Protein AF-A0A0F5L636-F1 (afdb_monomer_lite)

Secondary structure (DSSP, 8-state):
-----------------------PPPPPP-----TTS--TTSPPHHHHHHHHHHHHHHHHHTT----HHHHHHHHHHHHHHHHHTT--HHHHHHHHHHHHHHHHHHT---STT-HHHHHHHHHHHHHTTTTSPP--------S-S-PPPPPPPPPP-

Radius of gyration: 32.34 Å; chains: 1; bounding box: 52×61×123 Å

pLDDT: mean 74.48, std 23.12, range [34.62, 98.25]

Foldseek 3Di:
DYDDDDDDDDDDDDDDDDPPPPPPDDPDPPDDDDPPPPPPPDPDLVVVLLVLLLLVLLCVVLVQDADPQLVVQSVVVNVVSCVVVVHDPVRSVVSSVVSSVVSVVVPQDSDVPDPSSVVSVVSSCVSSVVPDDPDDPPDPDDPDDDDDDDDDDDDDD

Organism: NCBI:txid361041

Sequence (157 aa):
MPRLSLALSLLAVLAPAAYAQDAAPAAKPNITVDPRAIVDSMPQQGTLLTGLYATQATIELCSVEASEPATTAMNAHRRQLETELRMDEPTAAAAYAAIKSDVEKAGVDCAEGSSDRQQAAQVIAIYSGAGAPPAQPASPMDPAASAPAATPATPAQ

Structure (mmCIF, N/CA/C/O backbone):
data_AF-A0A0F5L636-F1
#
_entry.id   AF-A0A0F5L636-F1
#
loop_
_atom_site.group_PDB
_atom_site.id
_atom_site.type_symbol
_atom_site.label_atom_id
_atom_site.label_alt_id
_atom_site.label_comp_id
_atom_site.label_asym_id
_atom_site.label_entity_id
_atom_site.label_seq_id
_atom_site.pdbx_PDB_ins_code
_atom_site.Cartn_x
_atom_site.Cartn_y
_atom_site.Cartn_z
_atom_site.occupancy
_atom_site.B_iso_or_equiv
_atom_site.auth_seq_id
_atom_site.auth_comp_id
_atom_site.auth_asym_id
_atom_site.auth_atom_id
_atom_site.pdbx_PDB_model_num
ATOM 1 N N . MET A 1 1 ? -25.278 27.484 79.807 1.00 34.62 1 MET A N 1
ATOM 2 C CA . MET A 1 1 ? -24.428 28.699 79.797 1.00 34.62 1 MET A CA 1
ATOM 3 C C . MET A 1 1 ? -23.745 28.812 78.434 1.00 34.62 1 MET A C 1
ATOM 5 O O . MET A 1 1 ? -23.626 27.788 77.778 1.00 34.62 1 MET A O 1
ATOM 9 N N . PRO A 1 2 ? -23.474 30.027 77.938 1.00 45.16 2 PRO A N 1
ATOM 10 C CA . PRO A 1 2 ? -24.015 30.482 76.656 1.00 45.16 2 PRO A CA 1
ATOM 11 C C . PRO A 1 2 ? -22.947 30.821 75.589 1.00 45.16 2 PRO A C 1
ATOM 13 O O . PRO A 1 2 ? -21.805 31.076 75.928 1.00 45.16 2 PRO A O 1
ATOM 16 N N . ARG A 1 3 ? -23.424 30.988 74.344 1.00 44.59 3 ARG A N 1
ATOM 17 C CA . ARG A 1 3 ? -23.150 32.116 73.422 1.00 44.59 3 ARG A CA 1
ATOM 18 C C . ARG A 1 3 ? -21.818 32.247 72.643 1.00 44.59 3 ARG A C 1
ATOM 20 O O . ARG A 1 3 ? -20.746 32.373 73.208 1.00 44.59 3 ARG A O 1
ATOM 27 N N . LEU A 1 4 ? -22.051 32.537 71.354 1.00 45.38 4 LEU A N 1
ATOM 28 C CA . LEU A 1 4 ? -21.537 33.670 70.558 1.00 45.38 4 LEU A CA 1
ATO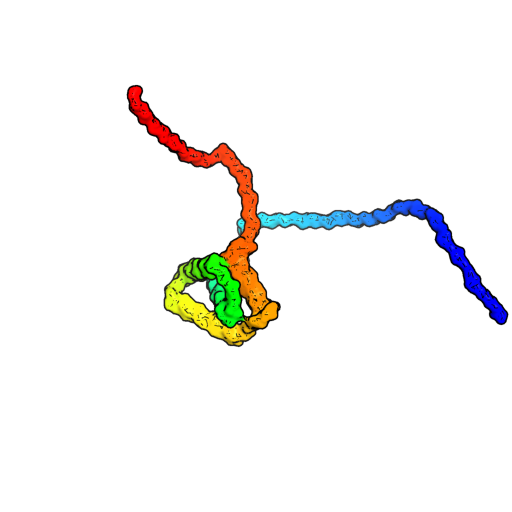M 29 C C . LEU A 1 4 ? -20.245 33.492 69.741 1.00 45.38 4 LEU A C 1
ATOM 31 O O . LEU A 1 4 ? -19.130 33.580 70.231 1.00 45.38 4 LEU A O 1
ATOM 35 N N . SER A 1 5 ? -20.499 33.352 68.436 1.00 48.81 5 SER A N 1
ATOM 36 C CA . SER A 1 5 ? -19.874 34.003 67.276 1.00 48.81 5 SER A CA 1
ATOM 37 C C . SER A 1 5 ? -19.121 35.322 67.520 1.00 48.81 5 SER A C 1
ATOM 39 O O . SER A 1 5 ? -19.471 36.045 68.447 1.00 48.81 5 SER A O 1
ATOM 41 N N . LEU A 1 6 ? -18.265 35.674 66.539 1.00 45.97 6 LEU A N 1
ATOM 42 C CA . LEU A 1 6 ? -17.474 36.910 66.295 1.00 45.97 6 LEU A CA 1
ATOM 43 C C . LEU A 1 6 ? -15.973 36.645 66.479 1.00 45.97 6 LEU A C 1
ATOM 45 O O . LEU A 1 6 ? -15.583 36.032 67.456 1.00 45.97 6 LEU A O 1
ATOM 49 N N . ALA A 1 7 ? -15.051 37.054 65.616 1.00 47.88 7 ALA A N 1
ATOM 50 C CA . ALA A 1 7 ? -15.030 38.013 64.515 1.00 47.88 7 ALA A CA 1
ATOM 51 C C . ALA A 1 7 ? -13.762 37.671 63.686 1.00 47.88 7 ALA A C 1
ATOM 53 O O . ALA A 1 7 ? -12.804 37.138 64.236 1.00 47.88 7 ALA A O 1
ATOM 54 N N . LEU A 1 8 ? -13.760 37.783 62.352 1.00 45.34 8 LEU A N 1
ATOM 55 C CA . LEU A 1 8 ? -13.351 39.009 61.640 1.00 45.34 8 LEU A CA 1
ATOM 56 C C . LEU A 1 8 ? -11.957 39.485 62.134 1.00 45.34 8 LEU A C 1
ATOM 58 O O . LEU A 1 8 ? -11.792 39.791 63.303 1.00 45.34 8 LEU A O 1
ATOM 62 N N . SER A 1 9 ? -10.911 39.664 61.337 1.00 49.31 9 SER A N 1
ATOM 63 C CA . SER A 1 9 ? -10.861 40.147 59.963 1.00 49.31 9 SER A CA 1
ATOM 64 C C . SER A 1 9 ? -9.413 40.065 59.482 1.00 49.31 9 SER A C 1
ATOM 66 O O . SER A 1 9 ? -8.477 40.100 60.278 1.00 49.31 9 SER A O 1
ATOM 68 N N . LEU A 1 10 ? -9.269 40.054 58.162 1.00 53.62 10 LEU A N 1
ATOM 69 C CA . LEU A 1 10 ? -8.101 40.500 57.416 1.00 53.62 10 LEU A CA 1
ATOM 70 C C . LEU A 1 10 ? -7.404 41.722 58.047 1.00 53.62 10 LEU A C 1
ATOM 72 O O . LEU A 1 10 ? -8.082 42.687 58.381 1.00 53.62 10 LEU A O 1
ATOM 76 N N . LEU A 1 11 ? -6.070 41.722 58.050 1.00 45.44 11 LEU A N 1
ATOM 77 C CA . LEU A 1 11 ? -5.211 42.863 57.689 1.00 45.44 11 LEU A CA 1
ATOM 78 C C . LEU A 1 11 ? -3.775 42.304 57.579 1.00 45.44 11 LEU A C 1
ATOM 80 O O . LEU A 1 11 ? -3.183 41.912 58.574 1.00 45.44 11 LEU A O 1
ATOM 84 N N . ALA A 1 12 ? -3.314 41.935 56.386 1.00 48.19 12 ALA A N 1
ATOM 85 C CA . ALA A 1 12 ? -2.675 42.818 55.409 1.00 48.19 12 ALA A CA 1
ATOM 86 C C . ALA A 1 12 ? -1.264 43.276 55.830 1.00 48.19 12 ALA A C 1
ATOM 88 O O . ALA A 1 12 ? -1.098 43.889 56.878 1.00 48.19 12 ALA A O 1
ATOM 89 N N . VAL A 1 13 ? -0.317 43.083 54.895 1.00 49.03 13 VAL A N 1
ATOM 90 C CA . VAL A 1 13 ? 1.062 43.619 54.860 1.00 49.03 13 VAL A CA 1
ATOM 91 C C . VAL A 1 13 ? 1.994 42.857 55.825 1.00 49.03 13 VAL A C 1
ATOM 93 O O . VAL A 1 13 ? 1.751 42.815 57.016 1.00 49.03 13 VAL A O 1
ATOM 96 N N . LEU A 1 14 ? 3.032 42.125 55.413 1.00 47.31 14 LEU A N 1
ATOM 97 C CA . LEU A 1 14 ? 4.148 42.482 54.540 1.00 47.31 14 LEU A CA 1
ATOM 98 C C . LEU A 1 14 ? 4.595 41.259 53.706 1.00 47.31 14 LEU A C 1
ATOM 100 O O . LEU A 1 14 ? 4.910 40.209 54.261 1.00 47.31 14 LEU A O 1
ATOM 104 N N . ALA A 1 15 ? 4.723 41.421 52.387 1.00 49.59 15 ALA A N 1
ATOM 105 C CA . ALA A 1 15 ? 5.689 40.635 51.616 1.00 49.59 15 ALA A CA 1
ATOM 106 C C . ALA A 1 15 ? 7.115 41.094 51.992 1.00 49.59 15 ALA A C 1
ATOM 108 O O . ALA A 1 15 ? 7.307 42.270 52.315 1.00 49.59 15 ALA A O 1
ATOM 109 N N . PRO A 1 16 ? 8.122 40.210 51.907 1.00 45.22 16 PRO A N 1
ATOM 110 C CA . PRO A 1 16 ? 8.918 40.257 50.688 1.00 45.22 16 PRO A CA 1
ATOM 111 C C . PRO A 1 16 ? 9.279 38.883 50.113 1.00 45.22 16 PRO A C 1
ATOM 113 O O . PRO A 1 16 ? 9.222 37.838 50.756 1.00 45.22 16 PRO A O 1
ATOM 116 N N . ALA A 1 17 ? 9.629 38.957 48.836 1.00 43.25 17 ALA A N 1
ATOM 117 C CA . ALA A 1 17 ? 10.116 37.909 47.967 1.00 43.25 17 ALA A CA 1
ATOM 118 C C . ALA A 1 17 ? 11.350 37.171 48.505 1.00 43.25 17 ALA A C 1
ATOM 120 O O . ALA A 1 17 ? 12.252 37.800 49.048 1.00 43.25 17 ALA A O 1
ATOM 121 N N . ALA A 1 18 ? 11.417 35.866 48.231 1.00 39.59 18 ALA A N 1
ATOM 122 C CA . ALA A 1 18 ? 12.590 35.190 47.665 1.00 39.59 18 ALA A CA 1
ATOM 123 C C . ALA A 1 18 ? 12.279 33.693 47.496 1.00 39.59 18 ALA A C 1
ATOM 125 O O . ALA A 1 18 ? 12.700 32.857 48.292 1.00 39.59 18 ALA A O 1
ATOM 126 N N . TYR A 1 19 ? 11.552 33.335 46.435 1.00 38.62 19 TYR A N 1
ATOM 127 C CA . TYR A 1 19 ? 11.670 31.985 45.887 1.00 38.62 19 TYR A CA 1
ATOM 128 C C . TYR A 1 19 ? 13.019 31.908 45.167 1.00 38.62 19 TYR A C 1
ATOM 130 O O . TYR A 1 19 ? 13.123 32.232 43.989 1.00 38.62 19 TYR A O 1
ATOM 138 N N . ALA A 1 20 ? 14.067 31.521 45.888 1.00 37.78 20 ALA A N 1
ATOM 139 C CA . ALA A 1 20 ? 15.293 31.028 45.279 1.00 37.78 20 ALA A CA 1
ATOM 140 C C . ALA A 1 20 ? 15.071 29.548 44.933 1.00 37.78 20 ALA A C 1
ATOM 142 O O . ALA A 1 20 ? 15.444 28.652 45.685 1.00 37.78 20 ALA A O 1
ATOM 143 N N . GLN A 1 21 ? 14.380 29.289 43.819 1.00 42.28 21 GLN A N 1
ATOM 144 C CA . GLN A 1 21 ? 14.492 27.997 43.155 1.00 42.28 21 GLN A CA 1
ATOM 145 C C . GLN A 1 21 ? 15.833 28.003 42.426 1.00 42.28 21 GLN A C 1
ATOM 147 O O . GLN A 1 21 ? 15.965 28.625 41.374 1.00 42.28 21 GLN A O 1
ATOM 152 N N . ASP A 1 22 ? 16.827 27.329 43.000 1.00 39.84 22 ASP A N 1
ATOM 153 C CA . ASP A 1 22 ? 18.029 26.925 42.275 1.00 39.84 22 ASP A CA 1
ATOM 154 C C . ASP A 1 22 ? 17.615 25.843 41.264 1.00 39.84 22 ASP A C 1
ATOM 156 O O . ASP A 1 22 ? 17.733 24.638 41.478 1.00 39.84 22 ASP A O 1
ATOM 160 N N . ALA A 1 23 ? 16.971 26.286 40.184 1.00 44.84 23 ALA A N 1
ATOM 161 C CA . ALA A 1 23 ? 16.739 25.479 39.006 1.00 44.84 23 ALA A CA 1
ATOM 162 C C . 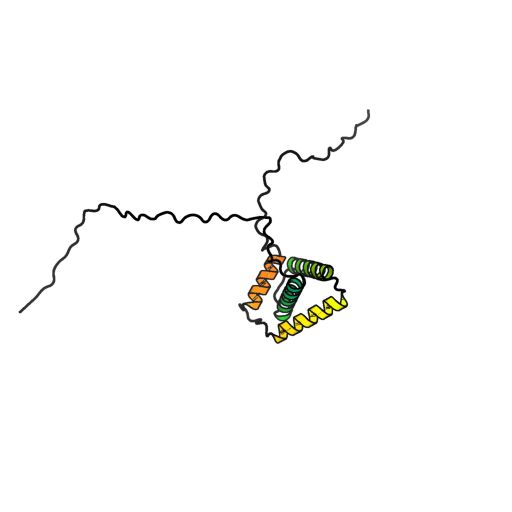ALA A 1 23 ? 18.052 25.470 38.223 1.00 44.84 23 ALA A C 1
ATOM 164 O O . ALA A 1 23 ? 18.262 26.276 37.315 1.00 44.84 23 ALA A O 1
ATOM 165 N N . ALA A 1 24 ? 18.951 24.565 38.610 1.00 48.16 24 ALA A N 1
ATOM 166 C CA . ALA A 1 24 ? 20.092 24.206 37.788 1.00 48.16 24 ALA A CA 1
ATOM 167 C C . ALA A 1 24 ? 19.581 23.882 36.366 1.00 48.16 24 ALA A C 1
ATOM 169 O O . ALA A 1 24 ? 18.667 23.063 36.218 1.00 48.16 24 ALA A O 1
ATOM 170 N N . PRO A 1 25 ? 20.103 24.534 35.312 1.00 48.94 25 PRO A N 1
ATOM 171 C CA . PRO A 1 25 ? 19.632 24.295 33.959 1.00 48.94 25 PRO A CA 1
ATOM 172 C C . PRO A 1 25 ? 19.912 22.839 33.585 1.00 48.94 25 PRO A C 1
ATOM 174 O O . PRO A 1 25 ? 21.062 22.398 33.595 1.00 48.94 25 PRO A O 1
ATOM 177 N N . ALA A 1 26 ? 18.858 22.093 33.245 1.00 59.41 26 ALA A N 1
ATOM 178 C CA . ALA A 1 26 ? 18.995 20.781 32.632 1.00 59.41 26 ALA A CA 1
ATOM 179 C C . ALA A 1 26 ? 19.909 20.923 31.409 1.00 59.41 26 ALA A C 1
ATOM 181 O O . ALA A 1 26 ? 19.625 21.703 30.494 1.00 59.41 26 ALA A O 1
ATOM 182 N N . ALA A 1 27 ? 21.039 20.215 31.431 1.00 55.69 27 ALA A N 1
ATOM 183 C CA . ALA A 1 27 ? 21.987 20.200 30.333 1.00 55.69 27 ALA A CA 1
ATOM 184 C C . ALA A 1 27 ? 21.236 19.859 29.041 1.00 55.69 27 ALA A C 1
ATOM 186 O O . ALA A 1 27 ? 20.603 18.808 28.938 1.00 55.69 27 ALA A O 1
ATOM 187 N N . LYS A 1 28 ? 21.276 20.770 28.064 1.00 59.94 28 LYS A N 1
ATOM 188 C CA . LYS A 1 28 ? 20.742 20.508 26.727 1.00 59.94 28 LYS A CA 1
ATOM 189 C C . LYS A 1 28 ? 21.500 19.298 26.168 1.00 59.94 28 LYS A C 1
ATOM 191 O O . LYS A 1 28 ? 22.727 19.384 26.074 1.00 59.94 28 LYS A O 1
ATOM 196 N N . PRO A 1 29 ? 20.832 18.188 25.815 1.00 65.81 29 PRO A N 1
ATOM 197 C CA . PRO A 1 29 ? 21.520 17.074 25.186 1.00 65.81 29 PRO A CA 1
ATOM 198 C C . PRO A 1 29 ? 22.125 17.563 23.868 1.00 65.81 29 PRO A C 1
ATOM 200 O O . PRO A 1 29 ? 21.436 18.132 23.021 1.00 65.81 29 PRO A O 1
ATOM 203 N N . ASN A 1 30 ? 23.437 17.390 23.722 1.00 66.25 30 ASN A N 1
ATOM 204 C CA . ASN A 1 30 ? 24.138 17.654 22.476 1.00 66.25 30 ASN A CA 1
ATOM 205 C C . ASN A 1 30 ? 23.857 16.466 21.542 1.00 66.25 30 ASN A C 1
ATOM 207 O O . ASN A 1 30 ? 24.413 15.385 21.727 1.00 66.25 30 ASN A O 1
ATOM 211 N N . ILE A 1 31 ? 22.904 16.634 20.622 1.00 69.25 31 ILE A N 1
ATOM 212 C CA . ILE A 1 31 ? 22.551 15.612 19.634 1.00 69.25 31 ILE A CA 1
ATOM 213 C C . ILE A 1 31 ? 23.548 15.702 18.479 1.00 69.25 31 ILE A C 1
ATOM 215 O O . ILE A 1 31 ? 23.404 16.531 17.581 1.00 69.25 31 ILE A O 1
ATOM 219 N N . THR A 1 32 ? 24.562 14.841 18.504 1.00 71.69 32 THR A N 1
ATOM 220 C CA . THR A 1 32 ? 25.484 14.656 17.380 1.00 71.69 32 THR A CA 1
ATOM 221 C C . THR A 1 32 ? 24.866 13.663 16.399 1.00 71.69 32 THR A C 1
ATOM 223 O O . THR A 1 32 ? 24.826 12.465 16.669 1.00 71.69 32 THR A O 1
ATOM 226 N N . VAL A 1 33 ? 24.367 14.152 15.264 1.00 70.38 33 VAL A N 1
ATOM 227 C CA . VAL A 1 33 ? 23.955 13.296 14.142 1.00 70.38 33 VAL A CA 1
ATOM 228 C C . VAL A 1 33 ? 25.207 12.964 13.335 1.00 70.38 33 VAL A C 1
ATOM 230 O O . VAL A 1 33 ? 25.778 13.858 12.716 1.00 70.38 33 VAL A O 1
ATOM 233 N N . ASP A 1 34 ? 25.653 11.706 13.361 1.00 76.25 34 ASP A N 1
ATOM 234 C CA . ASP A 1 34 ? 26.714 11.215 12.476 1.00 76.25 34 ASP A CA 1
ATOM 235 C C . ASP A 1 34 ? 26.101 10.834 11.114 1.00 76.25 34 ASP A C 1
ATOM 237 O O . ASP A 1 34 ? 25.384 9.833 11.034 1.00 76.25 34 ASP A O 1
ATOM 241 N N . PRO A 1 35 ? 26.380 11.577 10.025 1.00 65.88 35 PRO A N 1
ATOM 242 C CA . PRO A 1 35 ? 25.859 11.263 8.694 1.00 65.88 35 PRO A CA 1
ATOM 243 C C . PRO A 1 35 ? 26.412 9.952 8.116 1.00 65.88 35 PRO A C 1
ATOM 245 O O . PRO A 1 35 ? 25.962 9.509 7.063 1.00 65.88 35 PRO A O 1
ATOM 248 N N . ARG A 1 36 ? 27.434 9.365 8.750 1.00 68.12 36 ARG A N 1
ATOM 249 C CA . ARG A 1 36 ? 28.097 8.126 8.328 1.00 68.12 36 ARG A CA 1
ATOM 250 C C . ARG A 1 36 ? 27.714 6.929 9.192 1.00 68.12 36 ARG A C 1
ATOM 252 O O . ARG A 1 36 ? 28.192 5.827 8.918 1.00 68.12 36 ARG A O 1
ATOM 259 N N . ALA A 1 37 ? 26.866 7.118 10.203 1.00 69.44 37 ALA A N 1
ATOM 260 C CA . ALA A 1 37 ? 26.290 6.006 10.938 1.00 69.44 37 ALA A CA 1
ATOM 261 C C . ALA A 1 37 ? 25.437 5.162 9.979 1.00 69.44 37 ALA A C 1
ATOM 263 O O . ALA A 1 37 ? 24.550 5.677 9.299 1.00 69.44 37 ALA A O 1
ATOM 264 N N . ILE A 1 38 ? 25.714 3.857 9.909 1.00 59.09 38 ILE A N 1
ATOM 265 C CA . ILE A 1 38 ? 24.888 2.920 9.144 1.00 59.09 38 ILE A CA 1
ATOM 266 C C . ILE A 1 38 ? 23.564 2.783 9.892 1.00 59.09 38 ILE A C 1
ATOM 268 O O . ILE A 1 38 ? 23.495 2.132 10.934 1.00 59.09 38 ILE A O 1
ATOM 272 N N . VAL A 1 39 ? 22.523 3.439 9.385 1.00 59.12 39 VAL A N 1
ATOM 273 C CA . VAL A 1 39 ? 21.181 3.349 9.956 1.00 59.12 39 VAL A CA 1
ATOM 274 C C . VAL A 1 39 ? 20.465 2.165 9.305 1.00 59.12 39 VAL A C 1
ATOM 276 O O . VAL A 1 39 ? 19.945 2.282 8.197 1.00 59.12 39 VAL A O 1
ATOM 279 N N . ASP A 1 40 ? 20.425 1.025 9.993 1.00 57.62 40 ASP A N 1
ATOM 280 C CA . ASP A 1 40 ? 19.648 -0.166 9.604 1.00 57.62 40 ASP A CA 1
ATOM 281 C C . ASP A 1 40 ? 18.147 0.055 9.891 1.00 57.62 40 ASP A C 1
ATOM 283 O O . ASP A 1 40 ? 17.527 -0.606 10.717 1.00 57.62 40 ASP A O 1
ATOM 287 N N . SER A 1 41 ? 17.588 1.122 9.315 1.00 56.25 41 SER A N 1
ATOM 288 C CA . SER A 1 41 ? 16.216 1.588 9.585 1.00 56.25 41 SER A CA 1
ATOM 289 C C . SER A 1 41 ? 15.352 1.694 8.336 1.00 56.25 41 SER A C 1
ATOM 291 O O . SER A 1 41 ? 14.166 2.005 8.441 1.00 56.25 41 SER A O 1
ATOM 293 N N . MET A 1 42 ? 15.915 1.427 7.154 1.00 55.41 42 MET A N 1
ATOM 294 C CA . MET A 1 42 ? 15.106 1.345 5.946 1.00 55.41 42 MET A CA 1
ATOM 295 C C . MET A 1 42 ? 14.405 -0.015 5.927 1.00 55.41 42 MET A C 1
ATOM 297 O O . MET A 1 42 ? 15.088 -1.042 5.910 1.00 55.41 42 MET A O 1
ATOM 301 N N . PRO A 1 43 ? 13.063 -0.062 5.939 1.00 62.34 43 PRO A N 1
ATOM 302 C CA . PRO A 1 43 ? 12.359 -1.314 5.712 1.00 62.34 43 PRO A CA 1
ATOM 303 C C . PRO A 1 43 ? 12.829 -1.909 4.382 1.00 62.34 43 PRO A C 1
ATOM 305 O O . PRO A 1 43 ? 12.943 -1.202 3.382 1.00 62.34 43 PRO A O 1
ATOM 308 N N . GLN A 1 44 ? 13.124 -3.211 4.373 1.00 80.38 44 GLN A N 1
ATOM 309 C CA . GLN A 1 44 ? 13.437 -3.920 3.133 1.00 80.38 44 GLN A CA 1
ATOM 310 C C . GLN A 1 44 ? 12.295 -3.676 2.131 1.00 80.38 44 GLN A C 1
ATOM 312 O O . GLN A 1 44 ? 11.129 -3.742 2.523 1.00 80.38 44 GLN A O 1
ATOM 317 N N . GLN A 1 45 ? 12.603 -3.400 0.857 1.00 83.19 45 GLN A N 1
ATOM 318 C CA . GLN A 1 45 ? 11.603 -2.985 -0.149 1.00 83.19 45 GLN A CA 1
ATOM 319 C C . GLN A 1 45 ? 10.391 -3.930 -0.241 1.00 83.19 45 GLN A C 1
ATOM 321 O O . GLN A 1 45 ? 9.272 -3.485 -0.484 1.00 83.19 45 GLN A O 1
ATOM 326 N N . GLY A 1 46 ? 10.582 -5.226 0.038 1.00 85.44 46 GLY A N 1
ATOM 327 C CA . GLY A 1 46 ? 9.490 -6.200 0.140 1.00 85.44 46 GLY A CA 1
ATOM 328 C C . GLY A 1 46 ? 8.477 -5.884 1.248 1.00 85.44 46 GLY A C 1
ATOM 329 O O . GLY A 1 46 ? 7.271 -5.993 1.028 1.00 85.44 46 GLY A O 1
ATOM 330 N N . THR A 1 47 ? 8.936 -5.431 2.416 1.00 91.38 47 THR A N 1
ATOM 331 C CA . THR A 1 47 ? 8.071 -5.008 3.529 1.00 91.38 47 THR A CA 1
ATOM 332 C C . THR A 1 47 ? 7.296 -3.742 3.173 1.00 91.38 47 THR A C 1
ATOM 334 O O . THR A 1 47 ? 6.110 -3.650 3.485 1.00 91.38 47 THR A O 1
ATOM 337 N N . LEU A 1 48 ? 7.927 -2.790 2.474 1.00 93.06 48 LEU A N 1
ATOM 338 C CA . LEU A 1 48 ? 7.242 -1.587 1.990 1.00 93.06 48 LEU A CA 1
ATOM 339 C C . LEU A 1 48 ? 6.157 -1.919 0.973 1.00 93.06 48 LEU A C 1
ATOM 341 O O . LEU A 1 48 ? 5.038 -1.426 1.105 1.00 93.06 48 LEU A O 1
ATOM 345 N N . LEU A 1 49 ? 6.459 -2.778 -0.004 1.00 95.25 49 LEU A N 1
ATOM 346 C CA . LEU A 1 49 ? 5.471 -3.198 -0.995 1.00 95.25 49 LEU A CA 1
ATOM 347 C C . LEU A 1 49 ? 4.303 -3.927 -0.329 1.00 95.25 49 LEU A C 1
ATOM 349 O O . LEU A 1 49 ? 3.149 -3.637 -0.625 1.00 95.25 49 LEU A O 1
ATOM 353 N N . THR A 1 50 ? 4.597 -4.813 0.623 1.00 95.44 50 THR A N 1
ATOM 354 C CA . THR A 1 50 ? 3.572 -5.533 1.388 1.00 95.44 50 THR A CA 1
ATOM 355 C C . THR A 1 50 ? 2.674 -4.573 2.169 1.00 95.44 50 THR A C 1
ATOM 357 O O . THR A 1 50 ? 1.452 -4.680 2.096 1.00 95.44 50 THR A O 1
ATOM 360 N N . GLY A 1 51 ? 3.255 -3.596 2.873 1.00 95.38 51 GLY A N 1
ATOM 361 C CA . GLY A 1 51 ? 2.490 -2.576 3.596 1.00 95.38 51 GLY A CA 1
ATOM 362 C C . GLY A 1 51 ? 1.665 -1.678 2.669 1.00 95.38 51 GLY A C 1
ATOM 363 O O . GLY A 1 51 ? 0.521 -1.337 2.982 1.00 95.38 51 GLY A O 1
ATOM 364 N N . LEU A 1 52 ? 2.203 -1.334 1.495 1.00 96.25 52 LEU A N 1
ATOM 365 C CA . LEU A 1 52 ? 1.491 -0.558 0.483 1.00 96.25 52 LEU A CA 1
ATOM 366 C C . LEU A 1 52 ? 0.314 -1.345 -0.109 1.00 96.25 52 LEU A C 1
ATOM 368 O O . LEU A 1 52 ? -0.778 -0.792 -0.215 1.00 96.25 52 LEU A O 1
ATOM 372 N N . TYR A 1 53 ? 0.502 -2.627 -0.435 1.00 98.00 53 TYR A N 1
ATOM 373 C CA . TYR A 1 53 ? -0.579 -3.517 -0.861 1.00 98.00 53 TYR A CA 1
ATOM 374 C C . TYR A 1 53 ? -1.648 -3.665 0.216 1.00 98.00 53 TYR A C 1
ATOM 376 O O . TYR A 1 53 ? -2.827 -3.550 -0.097 1.00 98.00 53 TYR A O 1
ATOM 384 N N . ALA A 1 54 ? -1.256 -3.858 1.476 1.00 97.25 54 ALA A N 1
ATOM 385 C CA . ALA A 1 54 ? -2.207 -3.958 2.576 1.00 97.25 54 ALA A CA 1
ATOM 386 C C . ALA A 1 54 ? -3.034 -2.673 2.716 1.00 97.25 54 ALA A C 1
ATOM 388 O O . ALA A 1 54 ? -4.251 -2.727 2.851 1.00 97.25 54 ALA A O 1
ATOM 389 N N . THR A 1 55 ? -2.394 -1.508 2.589 1.00 96.62 55 THR A N 1
ATOM 390 C CA . THR A 1 55 ? -3.098 -0.222 2.635 1.00 96.62 55 THR A CA 1
ATOM 391 C C . THR A 1 55 ? -4.052 -0.052 1.451 1.00 96.62 55 THR A C 1
ATOM 393 O O . THR A 1 55 ? -5.192 0.359 1.647 1.00 96.62 55 THR A O 1
ATOM 396 N N . GLN A 1 56 ? -3.621 -0.387 0.230 1.00 96.94 56 GLN A N 1
ATOM 397 C CA . GLN A 1 56 ? -4.490 -0.357 -0.956 1.00 96.94 56 GLN A CA 1
ATOM 398 C C . GLN A 1 56 ? -5.687 -1.303 -0.792 1.00 96.94 56 GLN A C 1
ATOM 400 O O . GLN A 1 56 ? -6.820 -0.902 -1.049 1.00 96.94 56 GLN A O 1
ATOM 405 N N . ALA A 1 57 ? -5.457 -2.507 -0.265 1.00 97.44 57 ALA A N 1
ATOM 406 C CA . ALA A 1 57 ? -6.511 -3.464 0.036 1.00 97.44 57 ALA A CA 1
ATOM 407 C C . ALA A 1 57 ? -7.497 -2.922 1.079 1.00 97.44 57 ALA A C 1
ATOM 409 O O . ALA A 1 57 ? -8.701 -3.019 0.868 1.00 97.44 57 ALA A O 1
ATOM 410 N N . THR A 1 58 ? -7.023 -2.299 2.163 1.00 97.12 58 THR A N 1
ATOM 411 C CA . THR A 1 58 ? -7.889 -1.655 3.166 1.00 97.12 58 THR A CA 1
ATOM 412 C C . THR A 1 58 ? -8.729 -0.531 2.561 1.00 97.12 58 THR A C 1
ATOM 414 O O . THR A 1 58 ? -9.919 -0.434 2.852 1.00 97.12 58 THR A O 1
ATOM 417 N N . ILE A 1 59 ? -8.143 0.303 1.697 1.00 96.31 59 ILE A N 1
ATOM 418 C CA . ILE A 1 59 ? -8.868 1.372 0.995 1.00 96.31 59 ILE A CA 1
ATOM 419 C C . ILE A 1 59 ? -9.994 0.781 0.140 1.00 96.31 59 ILE A C 1
ATOM 421 O O . ILE A 1 59 ? -11.119 1.274 0.198 1.00 96.31 59 ILE A O 1
ATOM 425 N N . GLU A 1 60 ? -9.714 -0.291 -0.605 1.00 96.00 60 GLU A N 1
ATOM 426 C CA . GLU A 1 60 ? -10.713 -0.980 -1.427 1.00 96.00 60 GLU A CA 1
ATOM 427 C C . GLU A 1 60 ? -11.804 -1.661 -0.587 1.00 96.00 60 GLU A C 1
ATOM 429 O O . GLU A 1 60 ? -12.989 -1.487 -0.866 1.00 96.00 60 GLU A O 1
ATOM 434 N N . LEU A 1 61 ? -11.425 -2.425 0.440 1.00 96.31 61 LEU A N 1
ATOM 435 C CA . LEU A 1 61 ? -12.352 -3.185 1.287 1.00 96.31 61 LEU A CA 1
ATOM 436 C C . LEU A 1 61 ? -13.266 -2.260 2.095 1.00 96.31 61 LEU A C 1
ATOM 438 O O . LEU A 1 61 ? -14.471 -2.490 2.166 1.00 96.31 61 LEU A O 1
ATOM 442 N N . CYS A 1 62 ? -12.709 -1.188 2.659 1.00 96.00 62 CYS A N 1
ATOM 443 C CA . CYS A 1 62 ? -13.460 -0.225 3.459 1.00 96.00 62 CYS A CA 1
ATOM 444 C C . CYS A 1 62 ? -14.030 0.944 2.645 1.00 96.00 62 CYS A C 1
ATOM 446 O O . CYS A 1 62 ? -14.602 1.859 3.239 1.00 96.00 62 CYS A O 1
ATOM 448 N N . SER A 1 63 ? -13.877 0.936 1.313 1.00 94.75 63 SER A N 1
ATOM 449 C CA . SER A 1 63 ? -14.346 2.001 0.411 1.00 94.75 63 SER A CA 1
ATOM 450 C C . SER A 1 63 ? -13.941 3.405 0.884 1.00 94.75 63 SER A C 1
ATOM 452 O O . SER A 1 63 ? -14.754 4.328 0.929 1.00 94.75 63 SER A O 1
ATOM 454 N N . VAL A 1 64 ? -12.679 3.565 1.294 1.00 94.44 64 VAL A N 1
ATOM 455 C CA . VAL A 1 64 ? -12.154 4.863 1.739 1.00 94.44 64 VAL A CA 1
ATOM 456 C C . VAL A 1 64 ? -11.943 5.751 0.516 1.00 94.44 64 VAL A C 1
ATOM 458 O O . VAL A 1 64 ? -11.243 5.373 -0.420 1.00 94.44 64 VAL A O 1
ATOM 461 N N . GLU A 1 65 ? -12.536 6.942 0.517 1.00 92.62 65 GLU A N 1
ATOM 462 C CA . GLU A 1 65 ? -12.395 7.874 -0.600 1.00 92.62 65 GLU A CA 1
ATOM 463 C C . GLU A 1 65 ? -10.947 8.367 -0.721 1.00 92.62 65 GLU A C 1
ATOM 465 O O . GLU A 1 65 ? -10.404 9.007 0.182 1.00 92.62 65 GLU A O 1
ATOM 470 N N . ALA A 1 66 ? -10.324 8.076 -1.862 1.00 90.31 66 ALA A N 1
ATOM 471 C CA . ALA A 1 66 ? -9.012 8.582 -2.236 1.00 90.31 66 ALA A CA 1
ATOM 472 C C . ALA A 1 66 ? -9.155 9.538 -3.423 1.00 90.31 66 ALA A C 1
ATOM 474 O O . ALA A 1 66 ? -9.864 9.254 -4.389 1.00 90.31 66 ALA A O 1
ATOM 475 N N . SER A 1 67 ? -8.472 10.680 -3.354 1.00 91.75 67 SER A N 1
ATOM 476 C CA . SER A 1 67 ? -8.417 11.619 -4.474 1.00 91.75 67 SER A CA 1
ATOM 477 C C . SER A 1 67 ? -7.611 11.029 -5.639 1.00 91.75 67 SER A C 1
ATOM 479 O O . SER A 1 67 ? -6.691 10.235 -5.431 1.00 91.75 67 SER A O 1
ATOM 481 N N . GLU A 1 68 ? -7.904 11.451 -6.872 1.00 92.31 68 GLU A N 1
ATOM 482 C CA . GLU A 1 68 ? -7.162 11.004 -8.062 1.00 92.31 68 GLU A CA 1
ATOM 483 C C . GLU A 1 68 ? -5.631 11.209 -7.946 1.00 92.31 68 GLU A C 1
ATOM 485 O O . GLU A 1 68 ? -4.888 10.281 -8.296 1.00 92.31 68 GLU A O 1
ATOM 490 N N . PRO A 1 69 ? -5.119 12.335 -7.397 1.00 91.00 69 PRO A N 1
ATOM 491 C CA . PRO A 1 69 ? -3.689 12.489 -7.131 1.00 91.00 69 PRO A CA 1
ATOM 492 C C . PRO A 1 69 ? -3.124 11.412 -6.197 1.00 91.00 69 PRO A C 1
ATOM 494 O O . PRO A 1 69 ? -2.068 10.850 -6.488 1.00 91.00 69 PRO A O 1
ATOM 497 N N . ALA A 1 70 ? -3.839 11.075 -5.117 1.00 91.81 70 ALA A N 1
ATOM 498 C CA . ALA A 1 70 ? -3.406 10.058 -4.162 1.00 91.81 70 ALA A CA 1
ATOM 499 C C . ALA A 1 70 ? -3.337 8.677 -4.813 1.00 91.81 70 ALA A C 1
ATOM 501 O O . ALA A 1 70 ? -2.314 8.000 -4.732 1.00 91.81 70 ALA A O 1
ATOM 502 N N . THR A 1 71 ? -4.399 8.282 -5.517 1.00 93.56 71 THR A N 1
ATOM 503 C CA . THR A 1 71 ? -4.464 6.999 -6.224 1.00 93.56 71 THR A CA 1
ATOM 504 C C . THR A 1 71 ? -3.360 6.892 -7.274 1.00 93.56 71 THR A C 1
ATOM 506 O O . THR A 1 71 ? -2.705 5.855 -7.391 1.00 93.56 71 THR A O 1
ATOM 509 N N . THR A 1 72 ? -3.099 7.971 -8.013 1.00 94.38 72 THR A N 1
ATOM 510 C CA . THR A 1 72 ? -2.031 8.015 -9.020 1.00 94.38 72 THR A CA 1
ATOM 511 C C . THR A 1 72 ? -0.653 7.848 -8.384 1.00 94.38 72 THR A C 1
ATOM 513 O O . THR A 1 72 ? 0.133 7.013 -8.838 1.00 94.38 72 THR A O 1
ATOM 516 N N . ALA A 1 73 ? -0.367 8.589 -7.311 1.00 94.06 73 ALA A N 1
ATOM 517 C CA . ALA A 1 73 ? 0.912 8.522 -6.611 1.00 94.06 73 ALA A CA 1
ATOM 518 C C . ALA A 1 73 ? 1.135 7.156 -5.937 1.00 94.06 73 ALA A C 1
ATOM 520 O O . ALA A 1 73 ? 2.223 6.587 -6.048 1.00 94.06 73 ALA A O 1
ATOM 521 N N . MET A 1 74 ? 0.101 6.577 -5.316 1.00 95.00 74 MET A N 1
ATOM 522 C CA . MET A 1 74 ? 0.163 5.232 -4.732 1.00 95.00 74 MET A CA 1
ATOM 523 C C . MET A 1 74 ? 0.447 4.163 -5.792 1.00 95.00 74 MET A C 1
ATOM 525 O O . MET A 1 74 ? 1.319 3.320 -5.590 1.00 95.00 74 MET A O 1
ATOM 529 N N . ASN A 1 75 ? -0.235 4.211 -6.940 1.00 95.38 75 ASN A N 1
ATOM 530 C CA . ASN A 1 75 ? -0.004 3.273 -8.043 1.00 95.38 75 ASN A CA 1
ATOM 531 C C . ASN A 1 75 ? 1.384 3.441 -8.677 1.00 95.38 75 ASN A C 1
ATOM 533 O O . ASN A 1 75 ? 2.006 2.458 -9.079 1.00 95.38 75 ASN A O 1
ATOM 537 N N . ALA A 1 76 ? 1.889 4.673 -8.776 1.00 96.00 76 ALA A N 1
ATOM 538 C CA . ALA A 1 76 ? 3.245 4.927 -9.249 1.00 96.00 76 ALA A CA 1
ATOM 539 C C . ALA A 1 76 ? 4.293 4.328 -8.299 1.00 96.00 76 ALA A C 1
ATOM 541 O O . ALA A 1 76 ? 5.176 3.605 -8.756 1.00 96.00 76 ALA A O 1
ATOM 542 N N . HIS A 1 77 ? 4.153 4.555 -6.990 1.00 95.12 77 HIS A N 1
ATOM 543 C CA . HIS A 1 77 ? 5.074 4.005 -5.995 1.00 95.12 77 HIS A CA 1
ATOM 544 C C . HIS A 1 77 ? 5.016 2.474 -5.935 1.00 95.12 77 HIS A C 1
ATOM 546 O O . HIS A 1 77 ? 6.049 1.814 -5.862 1.00 95.12 77 HIS A O 1
ATOM 552 N N . ARG A 1 78 ? 3.820 1.896 -6.066 1.00 95.69 78 ARG A N 1
ATOM 553 C CA . ARG A 1 78 ? 3.634 0.446 -6.174 1.00 95.69 78 ARG A CA 1
ATOM 554 C C . ARG A 1 78 ? 4.439 -0.143 -7.332 1.00 95.69 78 ARG A C 1
ATOM 556 O O . ARG A 1 78 ? 5.247 -1.036 -7.111 1.00 95.69 78 ARG A O 1
ATOM 563 N N . ARG A 1 79 ? 4.298 0.425 -8.535 1.00 95.50 79 ARG A N 1
ATOM 564 C CA . ARG A 1 79 ? 5.049 -0.008 -9.728 1.00 95.50 79 ARG A CA 1
ATOM 565 C C . ARG A 1 79 ? 6.557 0.156 -9.580 1.00 95.50 79 ARG A C 1
ATOM 567 O O . ARG A 1 79 ? 7.317 -0.673 -10.079 1.00 95.50 79 ARG A O 1
ATOM 574 N N . GLN A 1 80 ? 7.000 1.214 -8.903 1.00 95.38 80 GLN A N 1
ATOM 575 C CA . GLN A 1 80 ? 8.415 1.403 -8.598 1.00 95.38 80 GLN A CA 1
ATOM 576 C C . GLN A 1 80 ? 8.941 0.251 -7.727 1.00 95.38 80 GLN A C 1
ATOM 578 O O . GLN A 1 80 ? 9.925 -0.385 -8.095 1.00 95.38 80 GLN A O 1
ATOM 583 N N . LEU A 1 81 ? 8.259 -0.059 -6.623 1.00 95.06 81 LEU A N 1
ATOM 584 C CA . LEU A 1 81 ? 8.649 -1.140 -5.714 1.00 95.06 81 LEU A CA 1
ATOM 585 C C . LEU A 1 81 ? 8.589 -2.521 -6.389 1.00 95.06 81 LEU A C 1
ATOM 587 O O . LEU A 1 81 ? 9.507 -3.322 -6.232 1.00 95.06 81 LEU A O 1
ATOM 591 N N . GLU A 1 82 ? 7.552 -2.789 -7.188 1.00 94.94 82 GLU A N 1
ATOM 592 C CA . GLU A 1 82 ? 7.448 -4.003 -8.015 1.00 94.94 82 GLU A CA 1
ATOM 593 C C . GLU A 1 82 ? 8.662 -4.139 -8.958 1.00 94.94 82 GLU A C 1
ATOM 595 O O . GLU A 1 82 ? 9.266 -5.210 -9.050 1.00 94.94 82 GLU A O 1
ATOM 600 N N . THR A 1 83 ? 9.073 -3.040 -9.604 1.00 95.00 83 THR A N 1
ATOM 601 C CA . THR A 1 83 ? 10.235 -3.003 -10.510 1.00 95.00 83 THR A CA 1
ATOM 602 C C . THR A 1 83 ? 11.545 -3.261 -9.768 1.00 95.00 83 THR A C 1
ATOM 604 O O . THR A 1 83 ? 12.381 -4.041 -10.228 1.00 95.00 83 THR A O 1
ATOM 607 N N . GLU A 1 84 ? 11.736 -2.636 -8.606 1.00 92.75 84 GLU A N 1
ATOM 608 C CA . GLU A 1 84 ? 12.928 -2.819 -7.771 1.00 92.75 84 GLU A CA 1
ATOM 609 C C . GLU A 1 84 ? 13.067 -4.266 -7.276 1.00 92.75 84 GLU A C 1
ATOM 611 O O . GLU A 1 84 ? 14.177 -4.799 -7.206 1.00 92.75 84 GLU A O 1
ATOM 616 N N . LEU A 1 85 ? 11.938 -4.931 -7.015 1.00 93.38 85 LEU A N 1
ATOM 617 C CA . LEU A 1 85 ? 11.871 -6.349 -6.657 1.00 93.38 85 LEU A CA 1
ATOM 618 C C . LEU A 1 85 ? 11.877 -7.291 -7.869 1.00 93.38 85 LEU A C 1
ATOM 620 O O . LEU A 1 85 ? 11.853 -8.509 -7.692 1.00 93.38 85 LEU A O 1
ATOM 624 N N . ARG A 1 86 ? 11.955 -6.746 -9.091 1.00 95.31 86 ARG A N 1
ATOM 625 C CA . ARG A 1 86 ? 11.945 -7.491 -10.360 1.00 95.31 86 ARG A CA 1
ATOM 626 C C . ARG A 1 86 ? 10.723 -8.400 -10.507 1.00 95.31 86 ARG A C 1
ATOM 628 O O . ARG A 1 86 ? 10.832 -9.508 -11.028 1.00 95.31 86 ARG A O 1
ATOM 635 N N . MET A 1 87 ? 9.571 -7.933 -10.036 1.00 94.88 87 MET A N 1
ATOM 636 C CA . MET A 1 87 ? 8.300 -8.622 -10.217 1.00 94.88 87 MET A CA 1
ATOM 637 C C . MET A 1 87 ? 7.751 -8.316 -11.608 1.00 94.88 87 MET A C 1
ATOM 639 O O . MET A 1 87 ? 7.741 -7.165 -12.042 1.00 94.88 87 MET A O 1
ATOM 643 N N . ASP A 1 88 ? 7.285 -9.348 -12.304 1.00 95.31 88 ASP A N 1
ATOM 644 C CA . ASP A 1 88 ? 6.449 -9.159 -13.482 1.00 95.31 88 ASP A CA 1
ATOM 645 C C . ASP A 1 88 ? 4.987 -8.917 -13.073 1.00 95.31 88 ASP A C 1
ATOM 647 O O . ASP A 1 88 ? 4.579 -9.145 -11.931 1.00 95.31 88 ASP A O 1
ATOM 651 N N . GLU A 1 89 ? 4.187 -8.431 -14.018 1.00 94.19 89 GLU A N 1
ATOM 652 C CA . GLU A 1 89 ? 2.787 -8.090 -13.775 1.00 94.19 89 GLU A CA 1
ATOM 653 C C . GLU A 1 89 ? 1.923 -9.254 -13.248 1.00 94.19 89 GLU A C 1
ATOM 655 O O . GLU A 1 89 ? 1.183 -9.030 -12.285 1.00 94.19 89 GLU A O 1
ATOM 660 N N . PRO A 1 90 ? 2.005 -10.501 -13.767 1.00 97.44 90 PRO A N 1
ATOM 661 C CA . PRO A 1 90 ? 1.220 -11.597 -13.200 1.00 97.44 90 PRO A CA 1
ATOM 662 C C . PRO A 1 90 ? 1.644 -11.938 -11.766 1.00 97.44 90 PRO A C 1
ATOM 664 O O . PRO A 1 90 ? 0.781 -12.224 -10.934 1.00 97.44 90 PRO A O 1
ATOM 667 N N . THR A 1 91 ? 2.939 -11.865 -11.441 1.00 95.94 91 THR A N 1
ATOM 668 C CA . THR A 1 91 ? 3.418 -12.094 -10.071 1.00 95.94 91 THR A CA 1
ATOM 669 C C . THR A 1 91 ? 2.963 -10.978 -9.132 1.00 95.94 91 THR A C 1
ATOM 671 O O . THR A 1 91 ? 2.501 -11.262 -8.026 1.00 95.94 91 THR A O 1
ATOM 674 N N . ALA A 1 92 ? 3.041 -9.715 -9.562 1.00 95.94 92 ALA A N 1
ATOM 675 C CA . ALA A 1 92 ? 2.572 -8.569 -8.786 1.00 95.94 92 ALA A CA 1
ATOM 676 C C . ALA A 1 92 ? 1.062 -8.645 -8.512 1.00 95.94 92 ALA A C 1
ATOM 678 O O . ALA A 1 92 ? 0.636 -8.497 -7.366 1.00 95.94 92 ALA A O 1
ATOM 679 N N . ALA A 1 93 ? 0.259 -8.976 -9.528 1.00 97.19 93 ALA A N 1
ATOM 680 C CA . ALA A 1 93 ? -1.184 -9.150 -9.383 1.00 97.19 93 ALA A CA 1
ATOM 681 C C . ALA A 1 93 ? -1.541 -10.294 -8.418 1.00 97.19 93 ALA A C 1
ATOM 683 O O . ALA A 1 93 ? -2.412 -10.132 -7.561 1.00 97.19 93 ALA A O 1
ATOM 684 N N . ALA A 1 94 ? -0.849 -11.435 -8.514 1.00 97.81 94 ALA A N 1
ATOM 685 C CA . ALA A 1 94 ? -1.048 -12.559 -7.601 1.00 97.81 94 ALA A CA 1
ATOM 686 C C . ALA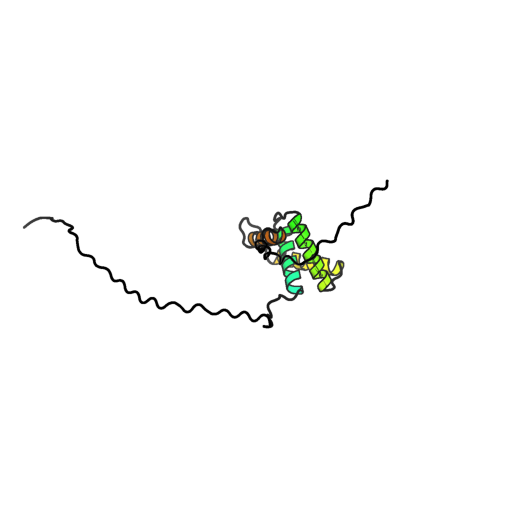 A 1 94 ? -0.663 -12.203 -6.155 1.00 97.81 94 ALA A C 1
ATOM 688 O O . ALA A 1 94 ? -1.395 -12.541 -5.223 1.00 97.81 94 ALA A O 1
ATOM 689 N N . ALA A 1 95 ? 0.446 -11.483 -5.963 1.00 97.06 95 ALA A N 1
ATOM 690 C CA . ALA A 1 95 ? 0.878 -11.014 -4.650 1.00 97.06 95 ALA A CA 1
ATOM 691 C C . ALA A 1 95 ? -0.126 -10.027 -4.040 1.00 97.06 95 ALA A C 1
ATOM 693 O O . ALA A 1 95 ? -0.503 -10.180 -2.879 1.00 97.06 95 ALA A O 1
ATOM 694 N N . TYR A 1 96 ? -0.618 -9.062 -4.823 1.00 98.06 96 TYR A N 1
ATOM 695 C CA . TYR A 1 96 ? -1.649 -8.134 -4.366 1.00 98.06 96 TYR A CA 1
ATOM 696 C C . TYR A 1 96 ? -2.930 -8.867 -3.948 1.00 98.06 96 TYR A C 1
ATOM 698 O O . TYR A 1 96 ? -3.462 -8.614 -2.869 1.00 98.06 96 TYR A O 1
ATOM 706 N N . ALA A 1 97 ? -3.397 -9.820 -4.761 1.00 98.25 97 ALA A N 1
ATOM 707 C CA . ALA A 1 97 ? -4.583 -10.614 -4.450 1.00 98.25 97 ALA A CA 1
ATOM 708 C C . ALA A 1 97 ? -4.418 -11.441 -3.163 1.00 98.25 97 ALA A C 1
ATOM 710 O O . ALA A 1 97 ? -5.349 -11.515 -2.358 1.00 98.25 97 ALA A O 1
ATOM 711 N N . ALA A 1 98 ? -3.236 -12.028 -2.943 1.00 98.19 98 ALA A N 1
ATOM 712 C CA . ALA A 1 98 ? -2.924 -12.752 -1.714 1.00 98.19 98 ALA A CA 1
ATOM 713 C C . ALA A 1 98 ? -2.968 -11.825 -0.490 1.00 98.19 98 ALA A C 1
ATOM 715 O O . ALA A 1 98 ? -3.696 -12.108 0.458 1.00 98.19 98 ALA A O 1
ATOM 716 N N . ILE A 1 99 ? -2.282 -10.678 -0.551 1.00 98.00 99 ILE A N 1
ATOM 717 C CA . ILE A 1 99 ? -2.286 -9.693 0.538 1.00 98.00 99 ILE A CA 1
ATOM 718 C C . ILE A 1 99 ? -3.697 -9.168 0.809 1.00 98.00 99 ILE A C 1
ATOM 720 O O . ILE A 1 99 ? -4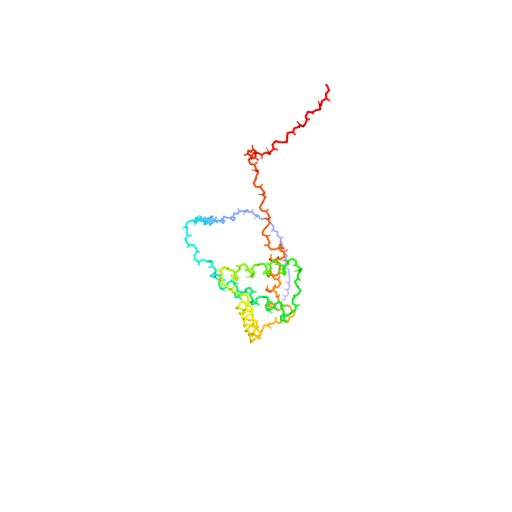.100 -9.083 1.964 1.00 98.00 99 ILE A O 1
ATOM 724 N N . LYS A 1 100 ? -4.486 -8.869 -0.228 1.00 97.81 100 LYS A N 1
ATOM 725 C CA . LYS A 1 100 ? -5.879 -8.442 -0.059 1.00 97.81 100 LYS A CA 1
ATOM 726 C C . LYS A 1 100 ? -6.714 -9.500 0.662 1.00 97.81 100 LYS A C 1
ATOM 728 O O . LYS A 1 100 ? -7.446 -9.161 1.588 1.00 97.81 100 LYS A O 1
ATOM 733 N N . SER A 1 101 ? -6.569 -10.771 0.281 1.00 98.19 101 SER A N 1
ATOM 734 C CA . SER A 1 101 ? -7.231 -11.883 0.973 1.00 98.19 101 SER A CA 1
ATOM 735 C C . SER A 1 101 ? -6.801 -11.980 2.437 1.00 98.19 101 SER A C 1
ATOM 737 O O . SER A 1 101 ? -7.624 -12.271 3.301 1.00 98.19 101 SER A O 1
ATOM 739 N N . ASP A 1 102 ? -5.529 -11.731 2.735 1.00 97.94 102 ASP A N 1
ATOM 740 C CA . ASP A 1 102 ? -5.019 -11.781 4.103 1.00 97.94 102 ASP A CA 1
ATOM 741 C C . ASP A 1 102 ? -5.496 -10.593 4.948 1.00 97.94 102 ASP A C 1
ATOM 743 O O . ASP A 1 102 ? -5.846 -10.794 6.108 1.00 97.94 102 ASP A O 1
ATOM 747 N N . VAL A 1 103 ? -5.618 -9.391 4.373 1.00 97.75 103 VAL A N 1
ATOM 748 C CA . VAL A 1 103 ? -6.249 -8.229 5.033 1.00 97.75 103 VAL A CA 1
ATOM 749 C C . VAL A 1 103 ? -7.722 -8.503 5.337 1.00 97.75 103 VAL A C 1
ATOM 751 O O . VAL A 1 103 ? -8.193 -8.214 6.436 1.00 97.75 103 VAL A O 1
ATOM 754 N N . GLU A 1 104 ? -8.449 -9.106 4.395 1.00 96.75 104 GLU A N 1
ATOM 755 C CA . GLU A 1 104 ? -9.848 -9.486 4.600 1.00 96.75 104 GLU A CA 1
ATOM 756 C C . GLU A 1 104 ? -9.988 -10.517 5.732 1.00 96.75 104 GLU A C 1
ATOM 758 O O . GLU A 1 104 ? -10.801 -10.341 6.639 1.00 96.75 104 GLU A O 1
ATOM 763 N N . LYS A 1 105 ? -9.142 -11.557 5.746 1.00 97.50 105 LYS A N 1
ATOM 764 C CA . LYS A 1 105 ? -9.117 -12.566 6.821 1.00 97.50 105 LYS A CA 1
ATOM 765 C C . LYS A 1 105 ? -8.694 -11.995 8.171 1.00 97.50 105 LYS A C 1
ATOM 767 O O . LYS A 1 105 ? -9.161 -12.484 9.196 1.00 97.50 105 LYS A O 1
ATOM 772 N N . ALA A 1 106 ? -7.798 -11.008 8.180 1.00 96.50 106 ALA A N 1
ATOM 773 C CA . ALA A 1 106 ? -7.365 -10.334 9.400 1.00 96.50 106 ALA A CA 1
ATOM 774 C C . ALA A 1 106 ? -8.506 -9.547 10.066 1.00 96.50 106 ALA A C 1
ATOM 776 O O . ALA A 1 106 ? -8.407 -9.238 11.251 1.00 96.50 106 ALA A O 1
ATOM 777 N N . GLY A 1 107 ? -9.598 -9.281 9.338 1.00 94.69 107 GLY A N 1
ATOM 778 C CA . GLY A 1 107 ? -10.795 -8.649 9.879 1.00 94.69 107 GLY A CA 1
ATOM 779 C C . GLY A 1 107 ? -10.629 -7.145 10.051 1.00 94.69 107 GLY A C 1
ATOM 780 O O . GLY A 1 107 ? -10.882 -6.630 11.136 1.00 94.69 107 GLY A O 1
ATOM 781 N N . VAL A 1 108 ? -10.193 -6.460 8.989 1.00 95.69 108 VAL A N 1
ATOM 782 C CA . VAL A 1 108 ? -10.060 -4.997 8.968 1.00 95.69 108 VAL A CA 1
ATOM 783 C C . VAL A 1 108 ? -11.348 -4.307 9.434 1.00 95.69 108 VAL A C 1
ATOM 785 O O . VAL A 1 108 ? -12.448 -4.628 8.975 1.00 95.69 108 VAL A O 1
ATOM 788 N N . ASP A 1 109 ? -11.221 -3.356 10.359 1.00 96.31 109 ASP A N 1
ATOM 789 C CA . ASP A 1 109 ? -12.364 -2.629 10.900 1.00 96.31 109 ASP A CA 1
ATOM 790 C C . ASP A 1 109 ? -12.726 -1.455 9.986 1.00 96.31 109 ASP A C 1
ATOM 792 O O . ASP A 1 109 ? -12.070 -0.412 9.968 1.00 96.31 109 ASP A O 1
ATOM 796 N N . CYS A 1 110 ? -13.808 -1.605 9.226 1.00 95.56 110 CYS A N 1
ATOM 797 C CA . CYS A 1 110 ? -14.313 -0.560 8.338 1.00 95.56 110 CYS A CA 1
ATOM 798 C C . CYS A 1 110 ? -15.329 0.390 9.001 1.00 95.56 110 CYS A C 1
ATOM 800 O O . CYS A 1 110 ? -15.914 1.230 8.308 1.00 95.56 110 CYS A O 1
ATOM 802 N N . ALA A 1 111 ? -15.564 0.294 10.315 1.00 96.25 111 ALA A N 1
ATOM 803 C CA . ALA A 1 111 ? -16.461 1.211 11.009 1.00 96.25 111 ALA A CA 1
ATOM 804 C C . ALA A 1 111 ? -15.988 2.671 10.892 1.00 96.25 111 ALA A C 1
ATOM 806 O O . ALA A 1 111 ? -14.795 2.975 10.820 1.00 96.25 111 ALA A O 1
ATOM 807 N N . GLU A 1 112 ? -16.930 3.615 10.867 1.00 90.94 112 GLU A N 1
ATOM 808 C CA . GLU A 1 112 ? -16.589 5.037 10.933 1.00 90.94 112 GLU A CA 1
ATOM 809 C C . GLU A 1 112 ? -15.799 5.347 12.206 1.00 90.94 112 GLU A C 1
ATOM 811 O O . GLU A 1 112 ? -16.196 4.989 13.312 1.00 90.94 112 GLU A O 1
ATOM 816 N N . GLY A 1 113 ? -14.658 6.017 12.037 1.00 90.06 113 GLY A N 1
ATOM 817 C CA . GLY A 1 113 ? -13.763 6.338 13.143 1.00 90.06 113 GLY A CA 1
ATOM 818 C C . GLY A 1 113 ? -12.869 5.186 13.610 1.00 90.06 113 GLY A C 1
ATOM 819 O O . GLY A 1 113 ? -12.113 5.406 14.554 1.00 90.06 113 GLY A O 1
ATOM 820 N N . SER A 1 114 ? -12.881 4.016 12.962 1.00 95.44 114 SER A N 1
ATOM 821 C CA . SER A 1 114 ? -11.929 2.940 13.261 1.00 95.44 114 SER A CA 1
ATOM 822 C C . SER A 1 114 ? -10.478 3.378 13.040 1.00 95.44 114 SER A C 1
ATOM 824 O O . SER A 1 114 ? -10.183 4.262 12.225 1.00 95.44 114 SER A O 1
ATOM 826 N N . SER A 1 115 ? -9.543 2.738 13.746 1.00 95.94 115 SER A N 1
ATOM 827 C CA . SER A 1 115 ? -8.113 2.979 13.535 1.00 95.94 115 SER A CA 1
ATOM 828 C C . SER A 1 115 ? -7.688 2.660 12.106 1.00 95.94 115 SER A C 1
ATOM 830 O O . SER A 1 115 ? -6.876 3.389 11.544 1.00 95.94 115 SER A O 1
ATOM 832 N N . ASP A 1 116 ? -8.256 1.616 11.505 1.00 95.25 116 ASP A N 1
ATOM 833 C CA . ASP A 1 116 ? -7.840 1.128 10.190 1.00 95.25 116 ASP A CA 1
ATOM 834 C C . ASP A 1 116 ? -8.247 2.108 9.087 1.00 95.25 116 ASP A C 1
ATOM 836 O O . ASP A 1 116 ? -7.433 2.455 8.227 1.00 95.25 116 ASP A O 1
ATOM 840 N N . ARG A 1 117 ? -9.464 2.666 9.164 1.00 94.69 117 ARG A N 1
ATOM 841 C CA . ARG A 1 117 ? -9.892 3.738 8.254 1.00 94.69 117 ARG A CA 1
ATOM 842 C C . ARG A 1 117 ? -9.109 5.024 8.468 1.00 94.69 117 ARG A C 1
ATOM 844 O O . ARG A 1 117 ? -8.765 5.687 7.491 1.00 94.69 117 ARG A O 1
ATOM 851 N N . GLN A 1 118 ? -8.804 5.381 9.716 1.00 95.69 118 GLN A N 1
ATOM 852 C CA . GLN A 1 118 ? -7.992 6.565 10.007 1.00 95.69 118 GLN A CA 1
ATOM 853 C C . GLN A 1 118 ? -6.567 6.427 9.463 1.00 95.69 118 GLN A C 1
ATOM 855 O O . GLN A 1 118 ? -6.050 7.371 8.869 1.00 95.69 118 GLN A O 1
ATOM 860 N N . GLN A 1 119 ? -5.938 5.263 9.623 1.00 94.50 119 GLN A N 1
ATOM 861 C CA . GLN A 1 119 ? -4.602 4.996 9.091 1.00 94.50 119 GLN A CA 1
ATOM 862 C C . GLN A 1 119 ? -4.601 5.000 7.559 1.00 94.50 119 GLN A C 1
ATOM 864 O O . GLN A 1 119 ? -3.750 5.653 6.958 1.00 94.50 119 GLN A O 1
ATOM 869 N N . ALA A 1 120 ? -5.590 4.371 6.915 1.00 94.81 120 ALA A N 1
ATOM 870 C CA . ALA A 1 120 ? -5.748 4.435 5.463 1.00 94.81 120 ALA A CA 1
ATOM 871 C C . ALA A 1 120 ? -5.907 5.885 4.968 1.00 94.81 120 ALA A C 1
ATOM 873 O O . ALA A 1 120 ? -5.230 6.296 4.025 1.00 94.81 120 ALA A O 1
ATOM 874 N N . ALA A 1 121 ? -6.725 6.695 5.649 1.00 94.06 121 ALA A N 1
ATOM 875 C CA . ALA A 1 121 ? -6.896 8.113 5.336 1.00 94.06 121 ALA A CA 1
ATOM 876 C C . ALA A 1 121 ? -5.602 8.929 5.526 1.00 94.06 121 ALA A C 1
ATOM 878 O O . ALA A 1 121 ? -5.296 9.798 4.709 1.00 94.06 121 ALA A O 1
ATOM 879 N N . GLN A 1 122 ? -4.806 8.637 6.560 1.00 94.38 122 GLN A N 1
ATOM 880 C CA . GLN A 1 122 ? -3.501 9.277 6.761 1.00 94.38 122 GLN A CA 1
ATOM 881 C C . GLN A 1 122 ? -2.532 8.951 5.624 1.00 94.38 122 GLN A C 1
ATOM 883 O O . GLN A 1 122 ? -1.861 9.848 5.114 1.00 94.38 122 GLN A O 1
ATOM 888 N N . VAL A 1 123 ? -2.490 7.694 5.176 1.00 94.44 123 VAL A N 1
ATOM 889 C CA . VAL A 1 123 ? -1.663 7.314 4.027 1.00 94.44 123 VAL A CA 1
ATOM 890 C C . VAL A 1 123 ? -2.141 8.034 2.764 1.00 94.44 123 VAL A C 1
ATOM 892 O O . VAL A 1 123 ? -1.325 8.636 2.068 1.00 94.44 123 VAL A O 1
ATOM 895 N N . ILE A 1 124 ? -3.451 8.077 2.504 1.00 94.50 124 ILE A N 1
ATOM 896 C CA . ILE A 1 124 ? -4.021 8.851 1.387 1.00 94.50 124 ILE A CA 1
ATOM 897 C C . ILE A 1 124 ? -3.576 10.318 1.453 1.00 94.50 124 ILE A C 1
ATOM 899 O O . ILE A 1 124 ? -3.199 10.883 0.426 1.00 94.50 124 ILE A O 1
ATOM 903 N N . ALA A 1 125 ? -3.563 10.942 2.634 1.00 93.69 125 ALA A N 1
ATOM 904 C CA . ALA A 1 125 ? -3.125 12.328 2.797 1.00 93.69 125 ALA A CA 1
ATOM 905 C C . ALA A 1 125 ? -1.639 12.527 2.442 1.00 93.69 125 ALA A C 1
ATOM 907 O O . ALA A 1 125 ? -1.292 13.517 1.790 1.00 93.69 125 ALA A O 1
ATOM 908 N N . ILE A 1 126 ? -0.770 11.573 2.798 1.00 92.56 126 ILE A N 1
ATOM 909 C CA . ILE A 1 126 ? 0.650 11.581 2.409 1.00 92.56 126 ILE A CA 1
ATOM 910 C C . ILE A 1 126 ? 0.778 11.557 0.881 1.00 92.56 126 ILE A C 1
ATOM 912 O O . ILE A 1 126 ? 1.448 12.415 0.308 1.00 92.56 126 ILE A O 1
ATOM 916 N N . TYR A 1 127 ? 0.082 10.636 0.210 1.00 91.38 127 TYR A N 1
ATOM 917 C CA . TYR A 1 127 ? 0.135 10.510 -1.253 1.00 91.38 127 TYR A CA 1
ATOM 918 C C . TYR A 1 127 ? -0.613 11.617 -2.002 1.00 91.38 127 TYR A C 1
ATOM 920 O O . TYR A 1 127 ? -0.311 11.880 -3.162 1.00 91.38 127 TYR A O 1
ATOM 928 N N . SER A 1 128 ? -1.544 12.308 -1.343 1.00 91.25 128 SER A N 1
ATOM 929 C CA . SER A 1 128 ? -2.203 13.503 -1.886 1.00 91.25 128 SER A CA 1
ATOM 930 C C . SER A 1 128 ? -1.290 14.738 -1.886 1.00 91.25 128 SER A C 1
ATOM 932 O O . SER A 1 128 ? -1.693 15.788 -2.376 1.00 91.25 128 SER A O 1
ATOM 934 N N . GLY A 1 129 ? -0.091 14.657 -1.293 1.00 78.75 129 GLY A N 1
ATOM 935 C CA . GLY A 1 129 ? 0.808 15.800 -1.106 1.00 78.75 129 GLY A CA 1
ATOM 936 C C . GLY A 1 129 ? 0.469 16.683 0.102 1.00 78.75 129 GLY A C 1
ATOM 937 O O . GLY A 1 129 ? 1.181 17.649 0.361 1.00 78.75 129 GLY A O 1
ATOM 938 N N . ALA A 1 130 ? -0.561 16.341 0.885 1.00 61.38 130 ALA A N 1
ATOM 939 C CA . ALA A 1 130 ? -0.919 17.048 2.120 1.00 61.38 130 ALA A CA 1
ATOM 940 C C . ALA A 1 130 ? 0.011 16.701 3.303 1.00 61.38 130 ALA A C 1
ATOM 942 O O . ALA A 1 130 ? 0.009 17.401 4.312 1.00 61.38 130 ALA A O 1
ATOM 943 N N . GLY A 1 131 ? 0.810 15.634 3.172 1.00 52.19 131 GLY A N 1
ATOM 944 C CA . GLY A 1 131 ? 1.840 15.220 4.132 1.00 52.19 131 GLY A CA 1
ATOM 945 C C . GLY A 1 131 ? 3.274 15.600 3.748 1.00 52.19 131 GLY A C 1
ATOM 946 O O . GLY A 1 131 ? 4.206 15.168 4.426 1.00 52.19 131 GLY A O 1
ATOM 947 N N . ALA A 1 132 ? 3.485 16.375 2.675 1.00 42.06 132 ALA A N 1
ATOM 948 C CA . ALA A 1 132 ? 4.809 16.920 2.397 1.00 42.06 132 ALA A CA 1
ATOM 949 C C . ALA A 1 132 ? 5.190 17.879 3.544 1.00 42.06 132 ALA A C 1
ATOM 951 O O . ALA A 1 132 ? 4.395 18.774 3.854 1.00 42.06 132 ALA A O 1
ATOM 952 N N . PRO A 1 133 ? 6.368 17.738 4.189 1.00 41.28 133 PRO A N 1
ATOM 953 C CA . PRO A 1 133 ? 6.860 18.800 5.059 1.00 41.28 133 PRO A CA 1
ATOM 954 C C . PRO A 1 133 ? 6.838 20.110 4.259 1.00 41.28 133 PRO A C 1
ATOM 956 O O . PRO A 1 133 ? 7.065 20.063 3.043 1.00 41.28 133 PRO A O 1
ATOM 959 N N . PRO A 1 134 ? 6.534 21.261 4.894 1.00 39.41 134 PRO A N 1
ATOM 960 C CA . PRO A 1 134 ? 6.518 22.536 4.191 1.00 39.41 134 PRO A CA 1
ATOM 961 C C . PRO A 1 134 ? 7.800 22.638 3.376 1.00 39.41 134 PRO A C 1
ATOM 963 O O . PRO A 1 134 ? 8.875 22.345 3.910 1.00 39.41 134 PRO A O 1
ATOM 966 N N . ALA A 1 135 ? 7.664 22.975 2.087 1.00 42.66 135 ALA A N 1
ATOM 967 C CA . ALA A 1 135 ? 8.799 23.192 1.206 1.00 42.66 135 ALA A CA 1
ATOM 968 C C . ALA A 1 135 ? 9.824 24.005 1.992 1.00 42.66 135 ALA A C 1
ATOM 970 O O . ALA A 1 135 ? 9.508 25.107 2.455 1.00 42.66 135 ALA A O 1
ATOM 971 N N . GLN A 1 136 ? 10.997 23.411 2.240 1.00 41.06 136 GLN A N 1
ATOM 972 C CA . GLN A 1 136 ? 12.076 24.126 2.902 1.00 41.06 136 GLN A CA 1
ATOM 973 C C . GLN A 1 136 ? 12.217 25.449 2.150 1.00 41.06 136 GLN A C 1
ATOM 975 O O . GLN A 1 136 ? 12.256 25.414 0.913 1.00 41.06 136 GLN A O 1
ATOM 980 N N . PRO A 1 137 ? 12.206 26.601 2.848 1.00 41.16 137 PRO A N 1
ATOM 981 C CA . PRO A 1 137 ? 12.443 27.876 2.200 1.00 41.16 137 PRO A CA 1
ATOM 982 C C . PRO A 1 137 ? 13.671 27.691 1.328 1.00 41.16 137 PRO A C 1
ATOM 984 O O . PRO A 1 137 ? 14.682 27.192 1.830 1.00 41.16 137 PRO A O 1
ATOM 987 N N . ALA A 1 138 ? 13.555 27.997 0.034 1.00 42.91 138 ALA A N 1
ATOM 988 C CA . ALA A 1 138 ? 14.704 27.974 -0.847 1.00 42.91 138 ALA A CA 1
ATOM 989 C C . ALA A 1 138 ? 15.811 28.742 -0.126 1.00 42.91 138 ALA A C 1
ATOM 991 O O . ALA A 1 138 ? 15.650 29.935 0.154 1.00 42.91 138 ALA A O 1
ATOM 992 N N . SER A 1 139 ? 16.883 28.041 0.258 1.00 41.78 139 SER A N 1
ATOM 993 C CA . SER A 1 139 ? 18.096 28.697 0.725 1.00 41.78 139 SER A CA 1
ATOM 994 C C . SER A 1 139 ? 18.386 29.805 -0.283 1.00 41.78 139 SER A C 1
ATOM 996 O O . SER A 1 139 ? 18.292 29.519 -1.482 1.00 41.78 139 SER A O 1
ATOM 998 N N . PRO A 1 140 ? 18.645 31.053 0.152 1.00 44.91 140 PRO A N 1
ATOM 999 C CA . PRO A 1 140 ? 18.925 32.143 -0.764 1.00 44.91 140 PRO A CA 1
ATOM 1000 C C . PRO A 1 140 ? 19.975 31.662 -1.751 1.00 44.91 140 PRO A C 1
ATOM 1002 O O . PRO A 1 140 ? 21.085 31.303 -1.366 1.00 44.91 140 PRO A O 1
ATOM 1005 N N . MET A 1 141 ? 19.544 31.543 -3.001 1.00 42.16 141 MET A N 1
ATOM 1006 C CA . MET A 1 141 ? 20.368 31.096 -4.099 1.00 42.16 141 MET A CA 1
ATOM 1007 C C . MET A 1 141 ? 21.577 32.030 -4.137 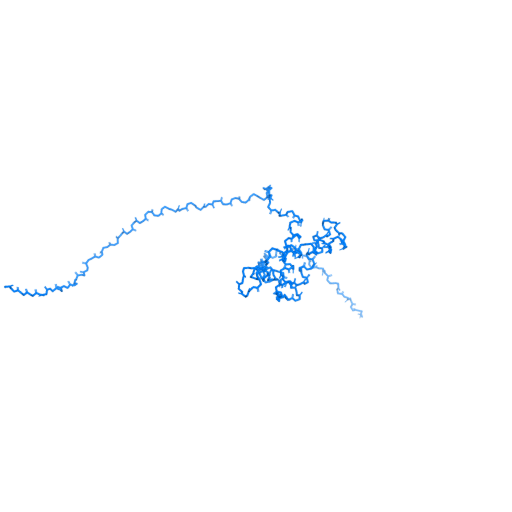1.00 42.16 141 MET A C 1
ATOM 1009 O O . MET A 1 141 ? 21.409 33.241 -4.296 1.00 42.16 141 MET A O 1
ATOM 1013 N N . ASP A 1 142 ? 22.774 31.475 -3.940 1.00 43.25 142 ASP A N 1
ATOM 1014 C CA . ASP A 1 142 ? 24.018 32.136 -4.321 1.00 43.25 142 ASP A CA 1
ATOM 1015 C C . ASP A 1 142 ? 23.827 32.691 -5.745 1.00 43.25 142 ASP A C 1
ATOM 1017 O O . ASP A 1 142 ? 23.415 31.938 -6.639 1.00 43.25 142 ASP A O 1
ATOM 1021 N N . PRO A 1 143 ? 24.068 33.989 -6.001 1.00 47.78 143 PRO A N 1
ATOM 1022 C CA . PRO A 1 143 ? 23.895 34.575 -7.322 1.00 47.78 143 PRO A CA 1
ATOM 1023 C C . PRO A 1 143 ? 25.074 34.171 -8.217 1.00 47.78 143 PRO A C 1
ATOM 1025 O O . PRO A 1 143 ? 25.921 34.990 -8.556 1.00 47.78 143 PRO A O 1
ATOM 1028 N N . ALA A 1 144 ? 25.166 32.890 -8.574 1.00 48.94 144 ALA A N 1
ATOM 1029 C CA . ALA A 1 144 ? 26.200 32.370 -9.465 1.00 48.94 144 ALA A CA 1
ATOM 1030 C C . ALA A 1 144 ? 25.813 31.012 -10.082 1.00 48.94 144 ALA A C 1
ATOM 1032 O O . ALA A 1 144 ? 26.548 30.037 -9.978 1.00 48.94 144 ALA A O 1
ATOM 1033 N N . ALA A 1 145 ? 24.666 30.935 -10.759 1.00 41.56 145 ALA A N 1
ATOM 1034 C CA . ALA A 1 145 ? 24.382 29.835 -11.683 1.00 41.56 145 ALA A CA 1
ATOM 1035 C C . ALA A 1 145 ? 23.548 30.331 -12.878 1.00 41.56 145 ALA A C 1
ATOM 1037 O O . ALA A 1 145 ? 22.337 30.167 -12.944 1.00 41.56 145 ALA A O 1
ATOM 1038 N N . SER A 1 146 ? 24.253 31.007 -13.787 1.00 41.31 146 SER A N 1
ATOM 1039 C CA . SER A 1 146 ? 24.085 31.008 -15.247 1.00 41.31 146 SER A CA 1
ATOM 1040 C C . SER A 1 146 ? 22.664 30.951 -15.828 1.00 41.31 146 SER A C 1
ATOM 1042 O O . SER A 1 146 ? 22.104 29.881 -16.056 1.00 41.31 146 SER A O 1
ATOM 1044 N N . ALA A 1 147 ? 22.150 32.114 -16.233 1.00 46.69 147 ALA A N 1
ATOM 1045 C CA . ALA A 1 147 ? 21.141 32.191 -17.287 1.00 46.69 147 ALA A CA 1
ATOM 1046 C C . ALA A 1 147 ? 21.779 31.841 -18.652 1.00 46.69 147 ALA A C 1
ATOM 1048 O O . ALA A 1 147 ? 22.876 32.332 -18.940 1.00 46.69 147 ALA A O 1
ATOM 1049 N N . PRO A 1 148 ? 21.133 31.048 -19.529 1.00 45.31 148 PRO A N 1
ATOM 1050 C CA . PRO A 1 148 ? 21.549 30.964 -20.922 1.00 45.31 148 PRO A CA 1
ATOM 1051 C C . PRO A 1 148 ? 21.280 32.311 -21.605 1.00 45.31 148 PRO A C 1
ATOM 1053 O O . PRO A 1 148 ? 20.157 32.816 -21.608 1.00 45.31 148 PRO A O 1
ATOM 1056 N N . ALA A 1 149 ? 22.332 32.907 -22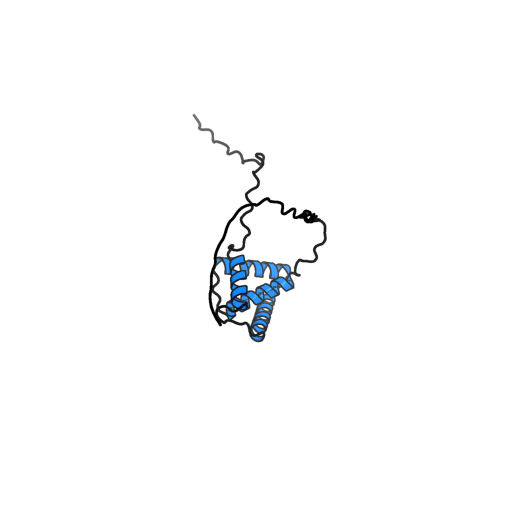.164 1.00 44.00 149 ALA A N 1
ATOM 1057 C CA . ALA A 1 149 ? 22.252 34.142 -22.927 1.00 44.00 149 ALA A CA 1
ATOM 1058 C C . ALA A 1 149 ? 21.351 33.953 -24.159 1.00 44.00 149 ALA A C 1
ATOM 1060 O O . ALA A 1 149 ? 21.666 33.177 -25.061 1.00 44.00 149 ALA A O 1
ATOM 1061 N N . ALA A 1 150 ? 20.241 34.689 -24.206 1.00 47.75 150 ALA A N 1
ATOM 1062 C CA . ALA A 1 150 ? 19.466 34.877 -25.422 1.00 47.75 150 ALA A CA 1
ATOM 1063 C C . ALA A 1 150 ? 20.276 35.744 -26.400 1.00 47.75 150 ALA A C 1
ATOM 1065 O O . ALA A 1 150 ? 20.683 36.857 -26.071 1.00 47.75 150 ALA A O 1
ATOM 1066 N N . THR A 1 151 ? 20.528 35.228 -27.600 1.00 49.44 151 THR A N 1
ATOM 1067 C CA . THR A 1 151 ? 21.150 35.964 -28.707 1.00 49.44 151 THR A CA 1
ATOM 1068 C C . THR A 1 151 ? 20.102 36.894 -29.334 1.00 49.44 151 THR A C 1
ATOM 1070 O O . THR A 1 151 ? 19.072 36.389 -29.783 1.00 49.44 151 THR A O 1
ATOM 1073 N N . PRO A 1 152 ? 20.296 38.223 -29.402 1.00 53.28 152 PRO A N 1
ATOM 1074 C CA . PRO A 1 152 ? 19.400 39.073 -30.175 1.00 53.28 152 PRO A CA 1
ATOM 1075 C C . PRO A 1 152 ? 19.778 39.049 -31.663 1.00 53.28 152 PRO A C 1
ATOM 1077 O O . PRO A 1 152 ? 20.940 39.216 -32.035 1.00 53.28 152 PRO A O 1
ATOM 1080 N N . ALA A 1 153 ? 18.769 38.839 -32.509 1.00 49.69 153 ALA A N 1
ATOM 1081 C CA . ALA A 1 153 ? 18.850 38.939 -33.960 1.00 49.69 153 ALA A CA 1
ATOM 1082 C C . ALA A 1 153 ? 19.144 40.385 -34.406 1.00 49.69 153 ALA A C 1
ATOM 1084 O O . ALA A 1 153 ? 18.517 41.333 -33.935 1.00 49.69 153 ALA A O 1
ATOM 1085 N N . THR A 1 154 ? 20.083 40.546 -35.338 1.00 55.44 154 THR A N 1
ATOM 1086 C CA . THR A 1 154 ? 20.397 41.814 -36.013 1.00 55.44 154 THR A CA 1
ATOM 1087 C C . THR A 1 154 ? 19.281 42.184 -36.999 1.00 55.44 154 THR A C 1
ATOM 1089 O O . THR A 1 154 ? 18.952 41.353 -37.848 1.00 55.44 154 THR A O 1
ATOM 1092 N N . PRO A 1 155 ? 18.717 43.406 -36.978 1.00 50.25 155 PRO A N 1
ATOM 1093 C CA . PRO A 1 155 ? 17.958 43.904 -38.112 1.00 50.25 155 PRO A CA 1
ATOM 1094 C C . PRO A 1 155 ? 18.918 44.444 -39.178 1.00 50.25 155 PRO A C 1
ATOM 1096 O O . PRO A 1 155 ? 19.817 45.232 -38.889 1.00 50.25 155 PRO A O 1
ATOM 1099 N N . ALA A 1 156 ? 18.716 43.997 -40.414 1.00 46.72 156 ALA A N 1
ATOM 1100 C CA . ALA A 1 156 ? 19.301 44.600 -41.601 1.00 46.72 156 ALA A CA 1
ATOM 1101 C C . ALA A 1 156 ? 18.678 45.983 -41.843 1.00 46.72 156 ALA A C 1
ATOM 1103 O O . ALA A 1 156 ? 17.452 46.089 -41.775 1.00 46.72 156 ALA A O 1
ATOM 1104 N N . GLN A 1 157 ? 19.517 46.989 -42.119 1.00 40.81 157 GLN A N 1
ATOM 1105 C CA . GLN A 1 157 ? 19.453 47.959 -43.231 1.00 40.81 157 GLN A CA 1
ATOM 1106 C C . GLN A 1 157 ? 20.700 48.848 -43.198 1.00 40.81 157 GLN A C 1
ATOM 1108 O O . GLN A 1 157 ? 21.031 49.352 -42.102 1.00 40.81 157 GLN A O 1
#